Protein AF-A0A9N9JQM9-F1 (afdb_monomer_lite)

Secondary structure (DSSP, 8-state):
--S----EEEEEEEEEETTEEEEEEEEEEE-SSPPPS---TT----THHHH----EEEETTEEEE-GGGEEETTSGGGGGGT--HHHHHHHHHHHHHHHHHHHHHHHHHEETTEE-HHHHHHH---GGG-

Foldseek 3Di:
DPDFAWDKDKAWDWDADPVGIDTDWIKIFTAQGTDDPDDDPPDPDDVCSGHPRAQWDDDPPDTDGNCVRIGTPPDPCVVVNVDDVVNVVVNRVVVRVVVVVVVVVVVVQQDPNDGNVVVVCVVDVDPVVD

pLDDT: mean 86.35, std 10.38, range [50.53, 97.69]

Structure (mmCIF, N/CA/C/O backbone):
data_AF-A0A9N9JQM9-F1
#
_entry.id   AF-A0A9N9JQM9-F1
#
loop_
_atom_site.group_PDB
_atom_site.id
_atom_site.type_symbol
_atom_site.label_atom_id
_atom_site.label_alt_id
_atom_site.label_comp_id
_atom_site.label_asym_id
_atom_site.label_entity_id
_atom_site.label_seq_id
_atom_site.pdbx_PDB_ins_code
_atom_site.Cartn_x
_atom_site.Cartn_y
_atom_site.Cartn_z
_atom_site.occupancy
_atom_site.B_iso_or_equiv
_atom_site.auth_seq_id
_atom_site.auth_comp_id
_atom_site.auth_asym_id
_atom_site.auth_atom_id
_atom_site.pdbx_PDB_model_num
ATOM 1 N N . ARG A 1 1 ? 20.297 -1.869 -20.271 1.00 52.44 1 ARG A N 1
ATOM 2 C CA . ARG A 1 1 ? 18.960 -1.511 -19.735 1.00 52.44 1 ARG A CA 1
ATOM 3 C C . ARG A 1 1 ? 18.972 -0.053 -19.260 1.00 52.44 1 ARG A C 1
ATOM 5 O O . ARG A 1 1 ? 18.828 0.195 -18.078 1.00 52.44 1 ARG A O 1
ATOM 12 N N . HIS A 1 2 ? 19.231 0.908 -20.145 1.00 50.53 2 HIS A N 1
ATOM 13 C CA . HIS A 1 2 ? 19.108 2.335 -19.823 1.00 50.53 2 HIS A CA 1
ATOM 14 C C . HIS A 1 2 ? 17.929 2.875 -20.642 1.00 50.53 2 HIS A C 1
ATOM 16 O O . HIS A 1 2 ? 17.772 2.459 -21.790 1.00 50.53 2 HIS A O 1
ATOM 22 N N . ASN A 1 3 ? 17.118 3.754 -20.047 1.00 72.19 3 ASN A N 1
ATOM 23 C CA . ASN A 1 3 ? 15.987 4.454 -20.677 1.00 72.19 3 ASN A CA 1
ATOM 24 C C . ASN A 1 3 ? 14.677 3.653 -20.883 1.00 72.19 3 ASN A C 1
ATOM 26 O O . ASN A 1 3 ? 14.041 3.751 -21.930 1.00 72.19 3 ASN A O 1
ATOM 30 N N . GLN A 1 4 ? 14.262 2.851 -19.897 1.00 85.12 4 GLN A N 1
ATOM 31 C CA . GLN A 1 4 ? 12.936 2.212 -19.880 1.00 85.12 4 GLN A CA 1
ATOM 32 C C . GLN A 1 4 ? 12.158 2.654 -18.638 1.00 85.12 4 GLN A C 1
ATOM 34 O O . GLN A 1 4 ? 12.668 2.525 -17.528 1.00 85.12 4 GLN A O 1
ATOM 39 N N . THR A 1 5 ? 10.926 3.127 -18.824 1.00 87.62 5 THR A N 1
ATOM 40 C CA . THR A 1 5 ? 10.033 3.528 -17.727 1.00 87.62 5 THR A CA 1
ATOM 41 C C . THR A 1 5 ? 9.088 2.387 -17.394 1.00 87.62 5 THR A C 1
ATOM 43 O O . THR A 1 5 ? 8.462 1.821 -18.287 1.00 87.62 5 THR A O 1
ATOM 46 N N . PHE A 1 6 ? 8.963 2.053 -16.115 1.00 89.31 6 PHE A N 1
ATOM 47 C CA . PHE A 1 6 ? 8.051 1.018 -15.638 1.00 89.31 6 PHE A CA 1
ATOM 48 C C . PHE A 1 6 ? 7.013 1.625 -14.705 1.00 89.31 6 PHE A C 1
ATOM 50 O O . PHE A 1 6 ? 7.307 2.564 -13.969 1.00 89.31 6 PHE A O 1
ATOM 57 N N . VAL A 1 7 ? 5.815 1.045 -14.710 1.00 90.56 7 VAL A N 1
ATOM 58 C CA . VAL A 1 7 ? 4.831 1.298 -13.659 1.00 90.56 7 VAL A CA 1
ATOM 59 C C . VAL A 1 7 ? 5.297 0.591 -12.393 1.00 90.56 7 VAL A C 1
ATOM 61 O O . VAL A 1 7 ? 5.695 -0.579 -12.433 1.00 90.56 7 VAL A O 1
ATOM 64 N N . ASN A 1 8 ? 5.242 1.313 -11.283 1.00 88.06 8 ASN A N 1
ATOM 65 C CA . ASN A 1 8 ? 5.569 0.819 -9.958 1.00 88.06 8 ASN A CA 1
ATOM 66 C C . ASN A 1 8 ? 4.379 1.068 -9.029 1.00 88.06 8 ASN A C 1
ATOM 68 O O . ASN A 1 8 ? 3.752 2.121 -9.092 1.00 88.06 8 ASN A O 1
ATOM 72 N N . ASP A 1 9 ? 4.076 0.090 -8.186 1.00 89.75 9 ASP A N 1
ATOM 73 C CA . ASP A 1 9 ? 3.116 0.207 -7.091 1.00 89.75 9 ASP A CA 1
ATOM 74 C C . ASP A 1 9 ? 3.889 0.288 -5.779 1.00 89.75 9 ASP A C 1
ATOM 76 O O . ASP A 1 9 ? 4.526 -0.692 -5.387 1.00 89.75 9 ASP A O 1
ATOM 80 N N . LEU A 1 10 ? 3.849 1.451 -5.132 1.00 88.31 10 LEU A N 1
ATOM 81 C CA . LEU A 1 10 ? 4.501 1.690 -3.852 1.00 88.31 10 LEU A CA 1
ATOM 82 C C . LEU A 1 10 ? 3.573 1.284 -2.707 1.00 88.31 10 LEU A C 1
ATOM 84 O O . LEU A 1 10 ? 2.418 1.694 -2.637 1.00 88.31 10 LEU A O 1
ATOM 88 N N . ARG A 1 11 ? 4.105 0.502 -1.773 1.00 89.25 11 ARG A N 1
ATOM 89 C CA . ARG A 1 11 ? 3.388 0.034 -0.592 1.00 89.25 11 ARG A CA 1
ATOM 90 C C . ARG A 1 11 ? 4.159 0.399 0.654 1.00 89.25 11 ARG A C 1
ATOM 92 O O . ARG A 1 11 ? 5.273 -0.084 0.861 1.00 89.25 11 ARG A O 1
ATOM 99 N N . MET A 1 12 ? 3.534 1.215 1.493 1.00 90.94 12 MET A N 1
ATOM 100 C CA . MET A 1 12 ? 4.053 1.556 2.805 1.00 90.94 12 MET A CA 1
ATOM 101 C C . MET A 1 12 ? 3.359 0.722 3.877 1.00 90.94 12 MET A C 1
ATOM 103 O O . MET A 1 12 ? 2.142 0.562 3.881 1.00 90.94 12 MET A O 1
ATOM 107 N N . MET A 1 13 ? 4.154 0.178 4.788 1.00 93.25 13 MET A N 1
ATOM 108 C CA . MET A 1 13 ? 3.680 -0.428 6.019 1.00 93.25 13 MET A CA 1
ATOM 109 C C . MET A 1 13 ? 3.782 0.607 7.128 1.00 93.25 13 MET A C 1
ATOM 111 O O . MET A 1 13 ? 4.834 1.222 7.310 1.00 93.25 13 MET A O 1
ATOM 115 N N . VAL A 1 14 ? 2.694 0.779 7.866 1.00 95.19 14 VAL A N 1
ATOM 116 C CA . VAL A 1 14 ? 2.582 1.732 8.967 1.00 95.19 14 VAL A CA 1
ATOM 117 C C . VAL A 1 14 ? 2.128 0.975 10.211 1.00 95.19 14 VAL A C 1
ATOM 119 O O . VAL A 1 14 ? 1.306 0.063 10.116 1.00 95.19 14 VAL A O 1
ATOM 122 N N . SER A 1 15 ? 2.674 1.349 11.363 1.00 95.81 15 SER A N 1
ATOM 123 C CA . SER A 1 15 ? 2.240 0.903 12.687 1.00 95.81 15 SER A CA 1
ATOM 124 C C . SER A 1 15 ? 1.744 2.105 13.493 1.00 95.81 15 SER A C 1
ATOM 126 O O . SER A 1 15 ? 1.919 3.249 13.071 1.00 95.81 15 SER A O 1
ATOM 128 N N . ALA A 1 16 ? 1.094 1.848 14.623 1.00 96.12 16 ALA A N 1
ATOM 129 C CA . ALA A 1 16 ? 0.614 2.877 15.531 1.00 96.12 16 ALA A CA 1
ATOM 130 C C . ALA A 1 16 ? 0.887 2.493 16.983 1.00 96.12 16 ALA A C 1
ATOM 132 O O . ALA A 1 16 ? 0.799 1.320 17.352 1.00 96.12 16 ALA A O 1
ATOM 133 N N . ASP A 1 17 ? 1.174 3.496 17.800 1.00 95.75 17 ASP A N 1
ATOM 134 C CA . ASP A 1 17 ? 1.188 3.399 19.256 1.00 95.75 17 ASP A CA 1
ATOM 135 C C . ASP A 1 17 ? 0.541 4.646 19.881 1.00 95.75 17 ASP A C 1
ATOM 137 O O . ASP A 1 17 ? -0.115 5.436 19.198 1.00 95.75 17 ASP A O 1
ATOM 141 N N . GLU A 1 18 ? 0.706 4.817 21.193 1.00 95.94 18 GLU A N 1
ATOM 142 C CA . GLU A 1 18 ? 0.150 5.943 21.952 1.00 95.94 18 GLU A CA 1
ATOM 143 C C . GLU A 1 18 ? 0.613 7.321 21.437 1.00 95.94 18 GLU A C 1
ATOM 145 O O . GLU A 1 18 ? -0.060 8.323 21.679 1.00 95.94 18 GLU A O 1
ATOM 150 N N . THR A 1 19 ? 1.736 7.388 20.716 1.00 94.75 19 THR A N 1
ATOM 151 C CA . THR A 1 19 ? 2.302 8.625 20.156 1.00 94.75 19 THR A CA 1
ATOM 152 C C . THR A 1 19 ? 1.820 8.925 18.736 1.00 94.75 19 THR A C 1
ATOM 154 O O . THR A 1 19 ? 1.965 10.055 18.266 1.00 94.75 19 THR A O 1
ATOM 157 N N . GLY A 1 20 ? 1.197 7.950 18.068 1.00 95.19 20 GLY A N 1
ATOM 158 C CA . GLY A 1 20 ? 0.619 8.094 16.736 1.00 95.19 20 GLY A CA 1
ATOM 159 C C . GLY A 1 20 ? 1.103 7.043 15.739 1.00 95.19 20 GLY A C 1
ATOM 160 O O . GLY A 1 20 ? 1.653 6.005 16.101 1.00 95.19 20 GLY A O 1
ATOM 161 N N . PHE A 1 21 ? 0.851 7.311 14.456 1.00 97.06 21 PHE A N 1
ATOM 162 C CA . PHE A 1 21 ? 1.286 6.454 13.355 1.00 97.06 21 PHE A CA 1
ATOM 163 C C . PHE A 1 21 ? 2.759 6.697 13.004 1.00 97.06 21 PHE A C 1
ATOM 165 O O . PHE A 1 21 ? 3.241 7.829 13.062 1.00 97.06 21 PHE A O 1
ATOM 172 N N . TYR A 1 22 ? 3.456 5.642 12.586 1.00 95.06 22 TYR A N 1
ATOM 173 C CA . TYR A 1 22 ? 4.824 5.720 12.078 1.00 95.06 22 TYR A CA 1
ATOM 174 C C . TYR A 1 22 ? 5.091 4.659 10.995 1.00 95.06 22 TYR A C 1
ATOM 176 O O . TYR A 1 22 ? 4.562 3.543 11.064 1.00 95.06 22 TYR A O 1
ATOM 184 N N . PRO A 1 23 ? 5.897 4.980 9.965 1.00 92.19 23 PRO A N 1
ATOM 185 C CA . PRO A 1 23 ? 6.256 4.028 8.921 1.00 92.19 23 PRO A CA 1
ATOM 186 C C . PRO A 1 23 ? 7.208 2.951 9.461 1.00 92.19 23 PRO A C 1
ATOM 188 O O . PRO A 1 23 ? 8.099 3.236 10.257 1.00 92.19 23 PRO A O 1
ATOM 191 N N . VAL A 1 24 ? 7.040 1.712 8.998 1.00 91.25 24 VAL A N 1
ATOM 192 C CA . VAL A 1 24 ? 7.847 0.548 9.417 1.00 91.25 24 VAL A CA 1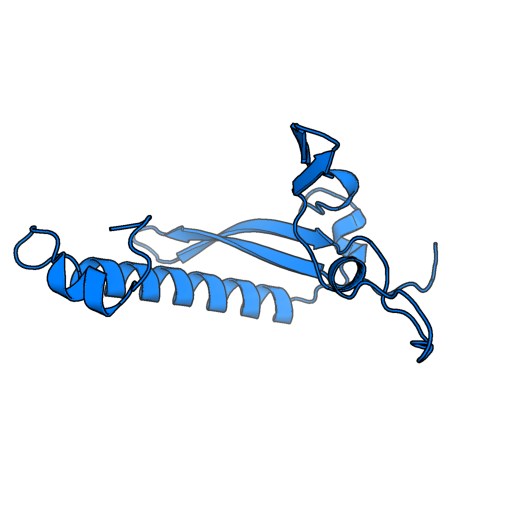
ATOM 193 C C . VAL A 1 24 ? 8.694 0.015 8.270 1.00 91.25 24 VAL A C 1
ATOM 195 O O . VAL A 1 24 ? 9.875 -0.275 8.436 1.00 91.25 24 VAL A O 1
ATOM 198 N N . ALA A 1 25 ? 8.086 -0.135 7.097 1.00 87.69 25 ALA A N 1
ATOM 199 C CA . ALA A 1 25 ? 8.742 -0.683 5.922 1.00 87.69 25 ALA A CA 1
ATOM 200 C C . ALA A 1 25 ? 8.100 -0.125 4.657 1.00 87.69 25 ALA A C 1
ATOM 202 O O . ALA A 1 25 ? 6.938 0.283 4.660 1.00 87.69 25 ALA A O 1
ATOM 203 N N . PHE A 1 26 ? 8.836 -0.168 3.553 1.00 85.06 26 PHE A N 1
ATOM 204 C CA . PHE A 1 26 ? 8.282 0.102 2.236 1.00 85.06 26 PHE A CA 1
ATOM 205 C C . PHE A 1 26 ? 8.723 -0.977 1.245 1.00 85.06 26 PHE A C 1
ATOM 207 O O . PHE A 1 26 ? 9.766 -1.610 1.394 1.00 85.06 26 PHE A O 1
ATOM 214 N N . ASN A 1 27 ? 7.902 -1.230 0.238 1.00 87.00 27 ASN A N 1
ATOM 215 C CA . ASN A 1 27 ? 8.296 -2.009 -0.928 1.00 87.00 27 ASN A CA 1
ATOM 216 C C . ASN A 1 27 ? 7.610 -1.442 -2.160 1.00 87.00 27 ASN A C 1
ATOM 218 O O . ASN A 1 27 ? 6.522 -0.878 -2.076 1.00 87.00 27 ASN A O 1
ATOM 222 N N . SER A 1 28 ? 8.249 -1.612 -3.305 1.00 87.56 28 SER A N 1
ATOM 223 C CA . SER A 1 28 ? 7.670 -1.297 -4.597 1.00 87.56 28 SER A CA 1
ATOM 224 C C . SER A 1 28 ? 7.514 -2.575 -5.409 1.00 87.56 28 SER A C 1
ATOM 226 O O . SER A 1 28 ? 8.354 -3.476 -5.356 1.00 87.56 28 SER A O 1
ATOM 228 N N . ARG A 1 29 ? 6.421 -2.673 -6.161 1.00 90.06 29 ARG A N 1
ATOM 229 C CA . ARG A 1 29 ? 6.171 -3.778 -7.085 1.00 90.06 29 ARG A CA 1
ATOM 230 C C . ARG A 1 29 ? 6.155 -3.242 -8.501 1.00 90.06 29 ARG A C 1
ATOM 232 O O . ARG A 1 29 ? 5.292 -2.445 -8.865 1.00 90.06 29 ARG A O 1
ATOM 239 N N . ARG A 1 30 ? 7.094 -3.713 -9.312 1.00 90.00 30 ARG A N 1
ATOM 240 C CA . ARG A 1 30 ? 7.242 -3.294 -10.703 1.00 90.00 30 ARG A CA 1
ATOM 241 C C . ARG A 1 30 ? 6.327 -4.101 -11.624 1.00 90.00 30 ARG A C 1
ATOM 243 O O . ARG A 1 30 ? 6.136 -5.311 -11.454 1.00 90.00 30 ARG A O 1
ATOM 250 N N . ALA A 1 31 ? 5.786 -3.450 -12.646 1.00 92.44 31 ALA A N 1
ATOM 251 C CA . ALA A 1 31 ? 5.095 -4.132 -13.733 1.00 92.44 31 ALA A CA 1
ATOM 252 C C . ALA A 1 31 ? 6.038 -5.039 -14.546 1.00 92.44 31 ALA A C 1
ATOM 254 O O . ALA A 1 31 ? 7.266 -4.937 -14.475 1.00 92.44 31 ALA A O 1
ATOM 255 N N . ARG A 1 32 ? 5.463 -5.961 -15.326 1.00 90.50 32 ARG A N 1
ATOM 256 C CA . ARG A 1 32 ? 6.237 -6.970 -16.068 1.00 90.50 32 ARG A CA 1
ATOM 257 C C . ARG A 1 32 ? 6.988 -6.388 -17.264 1.00 90.50 32 ARG A C 1
ATOM 259 O O . ARG A 1 32 ? 8.109 -6.803 -17.547 1.00 90.50 32 ARG A O 1
ATOM 266 N N . LYS A 1 33 ? 6.367 -5.456 -17.981 1.00 90.50 33 LYS A N 1
ATOM 267 C CA . LYS A 1 33 ? 6.915 -4.795 -19.167 1.00 90.50 33 LYS A CA 1
ATOM 268 C C . LYS A 1 33 ? 6.967 -3.279 -18.948 1.00 90.50 33 LYS A C 1
ATOM 270 O O . LYS A 1 33 ? 6.137 -2.748 -18.212 1.00 90.50 33 LYS A O 1
ATOM 275 N N . PRO A 1 34 ? 7.930 -2.581 -19.571 1.00 91.44 34 PRO A N 1
ATOM 276 C CA . PRO A 1 34 ? 7.984 -1.127 -19.517 1.00 91.44 34 PRO A CA 1
ATOM 277 C C . PRO A 1 34 ? 6.843 -0.504 -20.324 1.00 91.44 34 PRO A C 1
ATOM 279 O O . PRO A 1 34 ? 6.237 -1.160 -21.176 1.00 91.44 34 PRO A O 1
ATOM 282 N N . LEU A 1 35 ? 6.599 0.784 -20.094 1.00 89.94 35 LEU A N 1
ATOM 283 C CA . LEU A 1 35 ? 5.698 1.590 -20.907 1.00 89.94 35 LEU A CA 1
ATOM 284 C C . LEU A 1 35 ? 6.175 1.593 -22.371 1.00 89.94 35 LEU A C 1
ATOM 286 O O . LEU A 1 35 ? 7.352 1.864 -22.635 1.00 89.94 35 LEU A O 1
ATOM 290 N N . PRO A 1 36 ? 5.291 1.283 -23.335 1.00 88.19 36 PRO A N 1
ATOM 291 C CA . PRO A 1 36 ? 5.637 1.297 -24.742 1.00 88.19 36 PRO A CA 1
ATOM 292 C C . PRO A 1 36 ? 5.635 2.740 -25.254 1.00 88.19 36 PRO A C 1
ATOM 294 O O . PRO A 1 36 ? 4.780 3.539 -24.884 1.00 88.19 36 PRO A O 1
ATOM 297 N N . THR A 1 37 ? 6.551 3.070 -26.162 1.00 86.56 37 THR A N 1
ATOM 298 C CA . THR A 1 37 ? 6.573 4.392 -26.815 1.00 86.56 37 THR A CA 1
ATOM 299 C C . THR A 1 37 ? 5.407 4.572 -27.795 1.00 86.56 37 THR A C 1
ATOM 301 O O . THR A 1 37 ? 4.976 5.691 -28.048 1.00 86.56 37 THR A O 1
ATOM 304 N N . HIS A 1 38 ? 4.892 3.474 -28.353 1.00 83.81 38 HIS A N 1
ATOM 305 C CA . HIS A 1 38 ? 3.779 3.470 -29.296 1.00 83.81 38 HIS A CA 1
ATOM 306 C C . HIS A 1 38 ? 2.954 2.190 -29.123 1.00 83.81 38 HIS A C 1
ATOM 308 O O . HIS A 1 38 ? 3.517 1.098 -29.033 1.00 83.81 38 HIS A O 1
ATOM 314 N N . ILE A 1 39 ? 1.627 2.316 -29.116 1.00 79.19 39 ILE A N 1
ATOM 315 C CA . ILE A 1 39 ? 0.695 1.182 -29.099 1.00 79.19 39 ILE A CA 1
ATOM 316 C C . ILE A 1 39 ? 0.174 1.010 -30.526 1.00 79.19 39 ILE A C 1
ATOM 318 O O . ILE A 1 39 ? -0.477 1.901 -31.063 1.00 79.19 39 ILE A O 1
ATOM 322 N N . THR A 1 40 ? 0.493 -0.104 -31.185 1.00 73.69 40 THR A N 1
ATOM 323 C CA . THR A 1 40 ? -0.021 -0.370 -32.535 1.00 73.69 40 THR A CA 1
ATOM 324 C C . THR A 1 40 ? -1.467 -0.865 -32.459 1.00 73.69 40 THR A C 1
ATOM 326 O O . THR A 1 40 ? -1.766 -1.802 -31.719 1.00 73.69 40 THR A O 1
ATOM 329 N N . ASN A 1 41 ? -2.363 -0.259 -33.249 1.00 67.31 41 ASN A N 1
ATOM 330 C CA . ASN A 1 41 ? -3.817 -0.522 -33.259 1.00 67.31 41 ASN A CA 1
ATOM 331 C C . ASN A 1 41 ? -4.215 -1.982 -33.573 1.00 67.31 41 ASN A C 1
ATOM 333 O O . ASN A 1 41 ? -5.373 -2.356 -33.439 1.00 67.31 41 ASN A O 1
ATOM 337 N N . ASN A 1 42 ? -3.263 -2.798 -34.012 1.00 65.25 42 ASN A N 1
ATOM 338 C CA . ASN A 1 42 ? -3.404 -4.180 -34.462 1.00 65.25 42 ASN A CA 1
ATOM 339 C C . ASN A 1 42 ? -2.578 -5.172 -33.619 1.00 65.25 42 ASN A C 1
ATOM 341 O O . ASN A 1 42 ? -2.341 -6.301 -34.044 1.00 65.25 42 ASN A O 1
ATOM 345 N N . SER A 1 43 ? -2.116 -4.764 -32.434 1.00 63.56 43 SER A N 1
ATOM 346 C CA . SER A 1 43 ? -1.389 -5.651 -31.524 1.00 63.56 43 SER A CA 1
ATOM 347 C C . SER A 1 43 ? -2.330 -6.390 -30.570 1.00 63.56 43 SER A C 1
ATOM 349 O O . SER A 1 43 ? -3.240 -5.801 -29.991 1.00 63.56 43 SER A O 1
ATOM 351 N N . ASN A 1 44 ? -2.049 -7.678 -30.340 1.00 69.69 44 ASN A N 1
ATOM 352 C CA . ASN A 1 44 ? -2.533 -8.456 -29.189 1.00 69.69 44 ASN A CA 1
ATOM 353 C C . ASN A 1 44 ? -1.886 -7.933 -27.893 1.00 69.69 44 ASN A C 1
ATOM 355 O O . ASN A 1 44 ? -1.204 -8.666 -27.172 1.00 69.69 44 ASN A O 1
ATOM 359 N N . TRP A 1 45 ? -1.995 -6.631 -27.647 1.00 73.56 45 TRP A N 1
ATOM 360 C CA . TRP A 1 45 ? -1.377 -5.992 -26.506 1.00 73.56 45 TRP A CA 1
ATOM 361 C C . TRP A 1 45 ? -2.188 -6.279 -25.248 1.00 73.56 45 TRP A C 1
ATOM 363 O O . TRP A 1 45 ? -3.403 -6.100 -25.208 1.00 73.56 45 TRP A O 1
ATOM 373 N N . ASN A 1 46 ? -1.491 -6.723 -24.207 1.00 84.50 46 ASN A N 1
ATOM 374 C CA . ASN A 1 46 ? -2.077 -6.975 -22.908 1.00 84.50 46 ASN A CA 1
ATOM 375 C C . ASN A 1 46 ? -1.669 -5.851 -21.951 1.00 84.50 46 ASN A C 1
ATOM 377 O O . ASN A 1 46 ? -0.535 -5.811 -21.466 1.00 84.50 46 ASN A O 1
ATOM 381 N N . SER A 1 47 ? -2.611 -4.952 -21.664 1.00 87.69 47 SER A N 1
ATOM 382 C CA . SER A 1 47 ? -2.417 -3.832 -20.738 1.00 87.69 47 SER A CA 1
ATOM 383 C C . SER A 1 47 ? -1.973 -4.291 -19.345 1.00 87.69 47 SER A C 1
ATOM 385 O O . SER A 1 47 ? -1.180 -3.608 -18.695 1.00 87.69 47 SER A O 1
ATOM 387 N N . TRP A 1 48 ? -2.390 -5.485 -18.909 1.00 89.56 48 TRP A N 1
ATOM 388 C CA . TRP A 1 48 ? -1.997 -6.054 -17.621 1.00 89.56 48 TRP A CA 1
ATOM 389 C C . TRP A 1 48 ? -0.491 -6.297 -17.514 1.00 89.56 48 TRP A C 1
ATOM 391 O O . TRP A 1 48 ? 0.074 -6.190 -16.433 1.00 89.56 48 TRP A O 1
ATOM 401 N N . GLU A 1 49 ? 0.201 -6.573 -18.620 1.00 88.69 49 GLU A N 1
ATOM 402 C CA . GLU A 1 49 ? 1.656 -6.744 -18.575 1.00 88.69 49 GLU A CA 1
ATOM 403 C C . GLU A 1 49 ? 2.398 -5.437 -18.263 1.00 88.69 49 GLU A C 1
ATOM 405 O O . GLU A 1 49 ? 3.555 -5.489 -17.853 1.00 88.69 49 GLU A O 1
ATOM 410 N N . ILE A 1 50 ? 1.750 -4.288 -18.470 1.00 90.31 50 ILE A N 1
ATOM 411 C CA . ILE A 1 50 ? 2.358 -2.953 -18.386 1.00 90.31 50 ILE A CA 1
ATOM 412 C C . ILE A 1 50 ? 1.908 -2.210 -17.129 1.00 90.31 50 ILE A C 1
ATOM 414 O O . ILE A 1 50 ? 2.711 -1.524 -16.509 1.00 90.31 50 ILE A O 1
ATOM 418 N N . PHE A 1 51 ? 0.644 -2.372 -16.733 1.00 91.44 51 PHE A N 1
ATOM 419 C CA . PHE A 1 51 ? 0.079 -1.723 -15.546 1.00 91.44 51 PHE A CA 1
ATOM 420 C C . PHE A 1 51 ? -0.091 -2.674 -14.358 1.00 91.44 51 PHE A C 1
ATOM 422 O O . PHE A 1 51 ? -0.179 -2.228 -13.218 1.00 91.44 51 PHE A O 1
ATOM 429 N N . GLY A 1 52 ? -0.133 -3.986 -14.598 1.00 92.19 52 GLY A N 1
ATOM 430 C CA . GLY A 1 52 ? -0.304 -4.984 -13.551 1.00 92.19 52 GLY A CA 1
ATOM 431 C C . GLY A 1 52 ? 0.965 -5.150 -12.720 1.00 92.19 52 GLY A C 1
ATOM 432 O O . GLY A 1 52 ? 1.988 -5.644 -13.199 1.00 92.19 52 GLY A O 1
ATOM 433 N N . THR A 1 53 ? 0.879 -4.793 -11.443 1.00 91.94 53 THR A N 1
ATOM 434 C CA . THR A 1 53 ? 1.980 -4.897 -10.470 1.00 91.94 53 THR A CA 1
ATOM 435 C C . THR A 1 53 ? 1.856 -6.118 -9.557 1.00 91.94 53 THR A C 1
ATOM 437 O O . THR A 1 53 ? 2.694 -6.342 -8.685 1.00 91.94 53 THR A O 1
ATOM 440 N N . ASN A 1 54 ? 0.845 -6.970 -9.766 1.00 90.44 54 ASN A N 1
ATOM 441 C CA . ASN A 1 54 ? 0.739 -8.239 -9.051 1.00 90.44 54 ASN A CA 1
ATOM 442 C C . ASN A 1 54 ? 1.962 -9.113 -9.334 1.00 90.44 54 ASN A C 1
ATOM 444 O O . ASN A 1 54 ? 2.353 -9.320 -10.485 1.00 90.44 54 ASN A O 1
ATOM 448 N N . VAL A 1 55 ? 2.549 -9.641 -8.263 1.00 89.06 55 VAL A N 1
ATOM 449 C CA . VAL A 1 55 ? 3.727 -10.518 -8.315 1.00 89.06 55 VAL A CA 1
ATOM 450 C C . VAL A 1 55 ? 3.350 -11.994 -8.370 1.00 89.06 55 VAL A C 1
ATOM 452 O O . VAL A 1 55 ? 4.194 -12.817 -8.704 1.00 89.06 55 VAL A O 1
ATOM 455 N N . SER A 1 56 ? 2.083 -12.329 -8.104 1.00 86.50 56 SER A N 1
ATOM 456 C CA . SER A 1 56 ? 1.554 -13.674 -8.294 1.00 86.50 56 SER A CA 1
ATOM 457 C C . SER A 1 56 ? 1.373 -13.970 -9.783 1.00 86.50 56 SER A C 1
ATOM 459 O O . SER A 1 56 ? 0.639 -13.286 -10.498 1.00 86.50 56 SER A O 1
ATOM 461 N N . VAL A 1 57 ? 2.047 -15.013 -10.253 1.00 84.38 57 VAL A N 1
ATOM 462 C CA . VAL A 1 57 ? 1.968 -15.500 -11.629 1.00 84.38 57 VAL A CA 1
ATOM 463 C C . VAL A 1 57 ? 1.459 -16.930 -11.592 1.00 84.38 57 VAL A C 1
ATOM 465 O O . VAL A 1 57 ? 1.971 -17.767 -10.849 1.00 84.38 57 VAL A O 1
ATOM 468 N N . LYS A 1 58 ? 0.430 -17.215 -12.387 1.00 82.50 58 LYS A N 1
ATOM 469 C CA . LYS A 1 58 ? -0.077 -18.574 -12.544 1.00 82.50 58 LYS A CA 1
ATOM 470 C C . LYS A 1 58 ? 0.799 -19.305 -13.559 1.00 82.50 58 LYS A C 1
ATOM 472 O O . LYS A 1 58 ? 0.818 -18.930 -14.728 1.00 82.50 58 LYS A O 1
ATOM 477 N N . LEU A 1 59 ? 1.521 -20.322 -13.102 1.00 82.06 59 LEU A N 1
ATOM 478 C CA . LEU A 1 59 ? 2.246 -21.271 -13.940 1.00 82.06 59 LEU A CA 1
ATOM 479 C C . LEU A 1 59 ? 1.517 -22.611 -13.856 1.00 82.06 59 LEU A C 1
ATOM 481 O O . LEU A 1 59 ? 1.508 -23.266 -12.812 1.00 82.06 59 LEU A O 1
ATOM 485 N N . ASP A 1 60 ? 0.859 -22.985 -14.949 1.00 84.44 60 ASP A N 1
ATOM 486 C CA . ASP A 1 60 ? 0.002 -24.167 -15.037 1.00 84.44 60 ASP A CA 1
ATOM 487 C C . ASP A 1 60 ? -1.064 -24.195 -13.919 1.00 84.44 60 ASP A C 1
ATOM 489 O O . ASP A 1 60 ? -1.972 -23.358 -13.874 1.00 84.44 60 ASP A O 1
ATOM 493 N N . ALA A 1 61 ? -0.944 -25.150 -12.993 1.00 85.12 61 ALA A N 1
ATOM 494 C CA . ALA A 1 61 ? -1.824 -25.333 -11.842 1.00 85.12 61 ALA A CA 1
ATOM 495 C C . ALA A 1 61 ? -1.276 -24.720 -10.536 1.00 85.12 61 ALA A C 1
ATOM 497 O O . ALA A 1 61 ? -1.880 -24.902 -9.481 1.00 85.12 61 ALA A O 1
ATOM 498 N N . ARG A 1 62 ? -0.135 -24.019 -10.572 1.00 83.19 62 ARG A N 1
ATOM 499 C CA . ARG A 1 62 ? 0.526 -23.455 -9.386 1.00 83.19 62 ARG A CA 1
ATOM 500 C C . ARG A 1 62 ? 0.654 -21.938 -9.483 1.00 83.19 62 ARG A C 1
ATOM 502 O O . ARG A 1 62 ? 0.885 -21.377 -10.549 1.00 83.19 62 ARG A O 1
ATOM 509 N N . TRP A 1 63 ? 0.523 -21.270 -8.343 1.00 83.00 63 TRP A N 1
ATOM 510 C CA . TRP A 1 63 ? 0.847 -19.854 -8.212 1.00 83.00 63 TRP A CA 1
ATOM 511 C C . TRP A 1 63 ? 2.286 -19.715 -7.731 1.00 83.00 63 TRP A C 1
ATOM 513 O O . TRP A 1 63 ? 2.666 -20.328 -6.735 1.00 83.00 63 TRP A O 1
ATOM 523 N N . VAL A 1 64 ? 3.077 -18.917 -8.440 1.00 87.81 64 VAL A N 1
ATOM 524 C CA . VAL A 1 64 ? 4.445 -18.558 -8.051 1.00 87.81 64 VAL A CA 1
ATOM 525 C C . VAL A 1 64 ? 4.556 -17.052 -7.853 1.00 87.81 64 VAL A C 1
ATOM 527 O O . VAL A 1 64 ? 3.721 -16.294 -8.351 1.00 87.81 64 VAL A O 1
ATOM 530 N N . ILE A 1 65 ? 5.585 -16.619 -7.128 1.00 85.56 65 ILE A N 1
ATOM 531 C CA . ILE A 1 65 ? 5.883 -15.204 -6.904 1.00 85.56 65 ILE A CA 1
ATOM 532 C C . ILE A 1 65 ? 7.087 -14.813 -7.758 1.00 85.56 65 ILE A C 1
ATOM 534 O O . ILE A 1 65 ? 8.129 -15.462 -7.718 1.00 85.56 65 ILE A O 1
ATOM 538 N N . ASP A 1 66 ? 6.935 -13.739 -8.523 1.00 88.19 66 ASP A N 1
ATOM 539 C CA . ASP A 1 66 ? 8.009 -13.121 -9.293 1.00 88.19 66 ASP A CA 1
ATOM 540 C C . ASP A 1 66 ? 8.790 -12.134 -8.412 1.00 88.19 66 ASP A C 1
ATOM 542 O O . ASP A 1 66 ? 8.470 -10.943 -8.334 1.00 88.19 66 ASP A O 1
ATOM 546 N N . TYR A 1 67 ? 9.779 -12.662 -7.687 1.00 85.12 67 TYR A N 1
ATOM 547 C CA . TYR A 1 67 ? 10.571 -11.901 -6.716 1.00 85.12 67 TYR A CA 1
ATOM 548 C C . TYR A 1 67 ? 11.423 -10.797 -7.356 1.00 85.12 67 TYR A C 1
ATOM 550 O O . TYR A 1 67 ? 11.654 -9.781 -6.712 1.00 85.12 67 TYR A O 1
ATOM 558 N N . GLU A 1 68 ? 11.828 -10.926 -8.625 1.00 85.44 68 GLU A N 1
ATOM 559 C CA . GLU A 1 68 ? 12.644 -9.913 -9.323 1.00 85.44 68 GLU A CA 1
ATOM 560 C C . GLU A 1 68 ? 11.897 -8.590 -9.568 1.00 85.44 68 G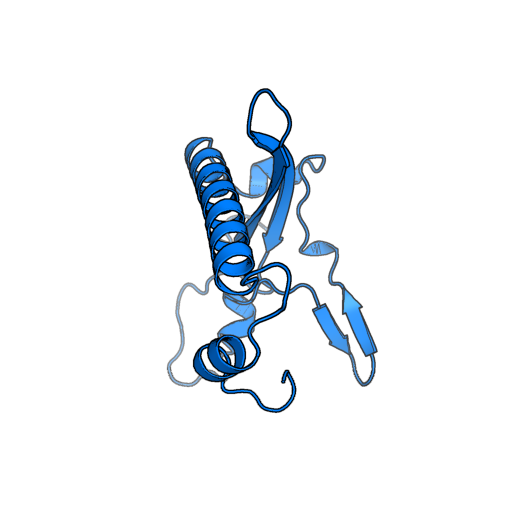LU A C 1
ATOM 562 O O . GLU A 1 68 ? 12.487 -7.579 -9.968 1.00 85.44 68 GLU A O 1
ATOM 567 N N . ARG A 1 69 ? 10.573 -8.592 -9.379 1.00 88.12 69 ARG A N 1
ATOM 568 C CA . ARG A 1 69 ? 9.721 -7.403 -9.483 1.00 88.12 69 ARG A CA 1
ATOM 569 C C . ARG A 1 69 ? 9.400 -6.770 -8.134 1.00 88.12 69 ARG A C 1
ATOM 571 O O . ARG A 1 69 ? 8.744 -5.731 -8.127 1.00 88.12 69 ARG A O 1
ATOM 578 N N . ILE A 1 70 ? 9.848 -7.363 -7.029 1.00 87.81 70 ILE A N 1
ATOM 579 C CA . ILE A 1 70 ? 9.758 -6.769 -5.696 1.00 87.81 70 ILE A CA 1
ATOM 580 C C . ILE A 1 70 ? 11.042 -5.979 -5.459 1.00 87.81 70 ILE A C 1
ATOM 582 O O . ILE A 1 70 ? 12.130 -6.545 -5.477 1.00 87.81 70 ILE A O 1
ATOM 586 N N . ILE A 1 71 ? 10.898 -4.679 -5.233 1.00 84.38 71 ILE A N 1
ATOM 587 C CA . ILE A 1 71 ? 11.992 -3.765 -4.913 1.00 84.38 71 ILE A CA 1
ATOM 588 C C . ILE A 1 71 ? 11.832 -3.373 -3.448 1.00 84.38 71 ILE A C 1
ATOM 590 O O . ILE A 1 71 ? 10.810 -2.799 -3.062 1.00 84.38 71 ILE A O 1
ATOM 594 N N . THR A 1 72 ? 12.817 -3.714 -2.628 1.00 80.81 72 THR A N 1
ATOM 595 C CA . THR A 1 72 ? 12.820 -3.426 -1.188 1.00 80.81 72 THR A CA 1
ATOM 596 C C . THR A 1 72 ? 13.784 -2.296 -0.839 1.00 80.81 72 THR A C 1
ATOM 598 O O . THR A 1 72 ? 14.618 -1.890 -1.642 1.00 80.81 72 THR A O 1
ATOM 601 N N . THR A 1 73 ? 13.624 -1.747 0.364 1.00 71.06 73 THR A N 1
ATOM 602 C CA . THR A 1 73 ? 14.345 -0.562 0.862 1.00 71.06 73 THR A CA 1
ATOM 603 C C . THR A 1 73 ? 15.855 -0.737 0.955 1.00 71.06 73 THR A C 1
ATOM 605 O O . THR A 1 73 ? 16.612 0.221 0.849 1.00 71.06 73 THR A O 1
ATOM 608 N N . ASP A 1 74 ? 16.270 -1.973 1.193 1.00 70.56 74 ASP A N 1
ATOM 609 C CA . ASP A 1 74 ? 17.635 -2.424 1.413 1.00 70.56 74 ASP A CA 1
ATOM 610 C C . ASP A 1 74 ? 18.375 -2.718 0.102 1.00 70.56 74 ASP A C 1
ATOM 612 O O . ASP A 1 74 ? 19.590 -2.928 0.100 1.00 70.56 74 ASP A O 1
ATOM 616 N N . GLN A 1 75 ? 17.656 -2.720 -1.020 1.00 62.72 75 GLN A N 1
ATOM 617 C CA . GLN A 1 75 ? 18.214 -2.957 -2.341 1.00 62.72 75 GLN A CA 1
ATOM 618 C C . GLN A 1 75 ? 18.752 -1.654 -2.939 1.00 62.72 75 GLN A C 1
ATOM 620 O O . GLN A 1 75 ? 18.110 -0.606 -2.873 1.00 62.72 75 GLN A O 1
ATOM 625 N N . LYS A 1 76 ? 19.914 -1.724 -3.604 1.00 60.69 76 LYS A N 1
ATOM 626 C CA . LYS A 1 76 ? 20.487 -0.588 -4.361 1.00 60.69 76 LYS A CA 1
ATOM 627 C C . LYS A 1 76 ? 19.532 -0.088 -5.446 1.00 60.69 76 LYS A C 1
ATOM 629 O O . LYS A 1 76 ? 19.587 1.058 -5.872 1.00 60.69 76 LYS A O 1
ATOM 634 N N . GLU A 1 77 ? 18.656 -0.972 -5.897 1.00 60.50 77 GLU A N 1
ATOM 635 C CA . GLU A 1 77 ? 17.595 -0.741 -6.857 1.00 60.50 77 GLU A CA 1
ATOM 636 C C . GLU A 1 77 ? 16.501 0.207 -6.339 1.00 60.50 77 GLU A C 1
ATOM 638 O O . GLU A 1 77 ? 15.682 0.654 -7.142 1.00 60.50 77 GLU A O 1
ATOM 643 N N . PHE A 1 78 ? 16.486 0.564 -5.048 1.00 61.97 78 PHE A N 1
ATOM 644 C CA . PHE A 1 78 ? 15.570 1.579 -4.532 1.00 61.97 78 PHE A CA 1
ATOM 645 C C . PHE A 1 78 ? 15.786 2.945 -5.197 1.00 61.97 78 PHE A C 1
ATOM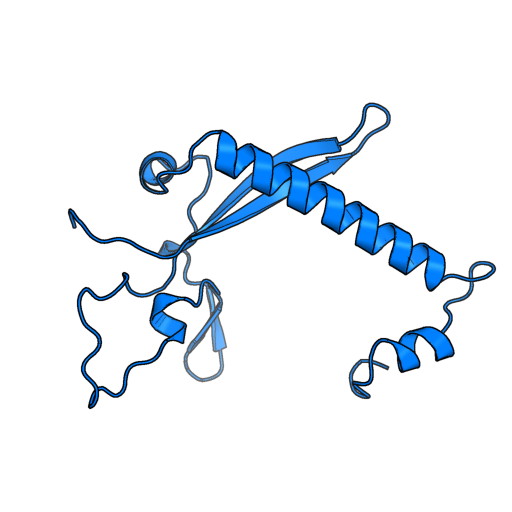 647 O O . PHE A 1 78 ? 14.818 3.574 -5.623 1.00 61.97 78 PHE A O 1
ATOM 654 N N . ASP A 1 79 ? 17.042 3.332 -5.431 1.00 61.81 79 ASP A N 1
ATOM 655 C CA . ASP A 1 79 ? 17.377 4.562 -6.161 1.00 61.81 79 ASP A CA 1
ATOM 656 C C . ASP A 1 79 ? 16.851 4.529 -7.614 1.00 61.81 79 ASP A C 1
ATOM 658 O O . ASP A 1 79 ? 16.598 5.565 -8.227 1.00 61.81 79 ASP A O 1
ATOM 662 N N . ILE A 1 80 ? 16.632 3.329 -8.170 1.00 58.97 80 ILE A N 1
ATOM 663 C CA . ILE A 1 80 ? 16.117 3.113 -9.534 1.00 58.97 80 ILE A CA 1
ATOM 664 C C . ILE A 1 80 ? 14.593 3.293 -9.596 1.00 58.97 80 ILE A C 1
ATOM 666 O O . ILE A 1 80 ? 14.051 3.539 -10.675 1.00 58.97 80 ILE A O 1
ATOM 670 N N . ALA A 1 81 ? 13.882 3.206 -8.466 1.00 64.88 81 ALA A N 1
ATOM 671 C CA . ALA A 1 81 ? 12.441 3.449 -8.432 1.00 64.88 81 ALA A CA 1
ATOM 672 C C . ALA A 1 81 ? 12.089 4.916 -8.742 1.00 64.88 81 ALA A C 1
ATOM 674 O O . ALA A 1 81 ? 10.957 5.186 -9.141 1.00 64.88 81 ALA A O 1
ATOM 675 N N . GLY A 1 82 ? 13.054 5.838 -8.603 1.00 69.75 82 GLY A N 1
ATOM 676 C CA . GLY A 1 82 ? 12.863 7.262 -8.885 1.00 69.75 82 GLY A CA 1
ATOM 677 C C . GLY A 1 82 ? 11.865 7.934 -7.942 1.00 69.75 82 GLY A C 1
ATOM 678 O O . GLY A 1 82 ? 11.226 8.902 -8.337 1.00 69.75 82 GLY A O 1
ATOM 679 N N . LEU A 1 83 ? 11.697 7.390 -6.733 1.00 76.75 83 LEU A N 1
ATOM 680 C CA . LEU A 1 83 ? 10.762 7.891 -5.730 1.00 76.75 83 LEU A CA 1
ATOM 681 C C . LEU A 1 83 ? 11.388 9.076 -4.992 1.00 76.75 83 LEU A C 1
ATOM 683 O O . LEU A 1 83 ? 12.467 8.948 -4.409 1.00 76.75 83 LEU A O 1
ATOM 687 N N . GLY A 1 84 ? 10.716 10.221 -5.026 1.00 80.44 84 GLY A N 1
ATOM 688 C CA . GLY A 1 84 ? 11.049 11.376 -4.214 1.00 80.44 84 GLY A CA 1
ATOM 689 C C . GLY A 1 84 ? 10.455 11.267 -2.812 1.00 80.44 84 GLY A C 1
ATOM 690 O O . GLY A 1 84 ? 9.726 10.335 -2.468 1.00 80.44 84 GLY A O 1
ATOM 691 N N . ILE A 1 85 ? 10.778 12.252 -1.976 1.00 83.94 85 ILE A N 1
ATOM 692 C CA . ILE A 1 85 ? 10.196 12.355 -0.635 1.00 83.94 85 ILE A CA 1
ATOM 693 C C . ILE A 1 85 ? 8.683 12.603 -0.689 1.00 83.94 85 ILE A C 1
ATOM 695 O O . ILE A 1 85 ? 7.964 12.110 0.176 1.00 83.94 85 ILE A O 1
ATOM 699 N N . ASP A 1 86 ? 8.201 13.300 -1.718 1.00 89.06 86 ASP A N 1
ATOM 700 C CA . ASP A 1 86 ? 6.784 13.618 -1.888 1.00 89.06 86 ASP A CA 1
ATOM 701 C C . ASP A 1 86 ? 5.958 12.343 -2.109 1.00 89.06 86 ASP A C 1
ATOM 703 O O . ASP A 1 86 ? 4.963 12.133 -1.417 1.00 89.06 86 ASP A O 1
ATOM 707 N N . GLU A 1 87 ? 6.424 11.413 -2.953 1.00 87.56 87 GLU A N 1
ATOM 708 C CA . GLU A 1 87 ? 5.759 10.116 -3.133 1.00 87.56 87 GLU A CA 1
ATOM 709 C C . GLU A 1 87 ? 5.747 9.281 -1.843 1.00 87.56 87 GLU A C 1
ATOM 711 O O . GLU A 1 87 ? 4.792 8.543 -1.583 1.00 87.56 87 GLU A O 1
ATOM 716 N N . LEU A 1 88 ? 6.792 9.387 -1.012 1.00 87.12 88 LEU A N 1
ATOM 717 C CA . LEU A 1 88 ? 6.829 8.712 0.289 1.00 87.12 88 LEU A CA 1
ATOM 718 C C . LEU A 1 88 ? 5.822 9.324 1.271 1.00 87.12 88 LEU A C 1
ATOM 720 O O . LEU A 1 88 ? 5.175 8.583 2.015 1.00 87.12 88 LEU A O 1
ATOM 724 N N . ILE A 1 89 ? 5.664 10.649 1.264 1.00 91.31 89 ILE A N 1
ATOM 725 C CA . ILE A 1 89 ? 4.667 11.352 2.079 1.00 91.31 89 ILE A CA 1
ATOM 726 C C . ILE A 1 89 ? 3.255 10.955 1.640 1.00 91.31 89 ILE A C 1
ATOM 728 O O . ILE A 1 89 ? 2.441 10.585 2.489 1.00 91.31 89 ILE A O 1
ATOM 732 N N . ASP A 1 90 ? 2.974 10.955 0.338 1.00 92.56 90 ASP A N 1
ATOM 733 C CA . ASP A 1 90 ? 1.669 10.561 -0.196 1.00 92.56 90 ASP A CA 1
ATOM 734 C C . ASP A 1 90 ? 1.331 9.111 0.164 1.00 92.56 90 ASP A C 1
ATOM 736 O O . ASP A 1 90 ? 0.239 8.830 0.666 1.00 92.56 90 ASP A O 1
ATOM 740 N N . ALA A 1 91 ? 2.286 8.190 0.001 1.00 92.19 91 ALA A N 1
ATOM 741 C CA . ALA A 1 91 ? 2.104 6.792 0.381 1.00 92.19 91 ALA A CA 1
ATOM 742 C C . ALA A 1 91 ? 1.830 6.631 1.885 1.00 92.19 91 ALA A C 1
ATOM 744 O O . ALA A 1 91 ? 0.968 5.834 2.274 1.00 92.19 91 ALA A O 1
ATOM 745 N N . TYR A 1 92 ? 2.521 7.396 2.733 1.00 93.94 92 TYR A N 1
ATOM 746 C CA . TYR A 1 92 ? 2.279 7.407 4.173 1.00 93.94 92 TYR A CA 1
ATOM 747 C C . TYR A 1 92 ? 0.863 7.889 4.502 1.00 93.94 92 TYR A C 1
ATOM 749 O O . TYR A 1 92 ? 0.101 7.178 5.163 1.00 93.94 92 TYR A O 1
ATOM 757 N N . VAL A 1 93 ? 0.481 9.064 3.992 1.00 95.88 93 VAL A N 1
ATOM 758 C CA . VAL A 1 93 ? -0.831 9.674 4.241 1.00 95.88 93 VAL A CA 1
ATOM 759 C C . VAL A 1 93 ? -1.953 8.771 3.735 1.00 95.88 93 VAL A C 1
ATOM 761 O O . VAL A 1 93 ? -2.903 8.502 4.472 1.00 95.88 93 VAL A O 1
ATOM 764 N N . GLN A 1 94 ? -1.836 8.237 2.518 1.00 95.94 94 GLN A N 1
ATOM 765 C CA . GLN A 1 94 ? -2.828 7.329 1.948 1.00 95.94 94 GLN A CA 1
ATOM 766 C C . GLN A 1 94 ? -2.983 6.056 2.788 1.00 95.94 94 GLN A C 1
ATOM 768 O O . GLN A 1 94 ? -4.107 5.591 3.002 1.00 95.94 94 GLN A O 1
ATOM 773 N N . THR A 1 95 ? -1.881 5.506 3.301 1.00 96.12 95 THR A N 1
ATOM 774 C CA . THR A 1 95 ? -1.914 4.311 4.153 1.00 96.12 95 THR A CA 1
ATOM 775 C C . THR A 1 95 ? -2.606 4.603 5.483 1.00 96.12 95 THR A C 1
ATOM 777 O O . THR A 1 95 ? -3.519 3.872 5.867 1.00 96.12 95 THR A O 1
ATOM 780 N N . VAL A 1 96 ? -2.251 5.705 6.151 1.00 96.94 96 VAL A N 1
ATOM 781 C CA . VAL A 1 96 ? -2.881 6.127 7.414 1.00 96.94 96 VAL A CA 1
ATOM 782 C C . VAL A 1 96 ? -4.383 6.356 7.232 1.00 96.94 96 VAL A C 1
ATOM 784 O O . VAL A 1 96 ? -5.190 5.832 8.001 1.00 96.94 96 VAL A O 1
ATOM 787 N N . LEU A 1 97 ? -4.785 7.082 6.185 1.00 97.69 97 LEU A N 1
ATOM 788 C CA . LEU A 1 97 ? -6.199 7.332 5.897 1.00 97.69 97 LEU A CA 1
ATOM 789 C C . LEU A 1 97 ? -6.962 6.040 5.588 1.00 97.69 97 LEU A C 1
ATOM 791 O O . LEU A 1 97 ? -8.106 5.895 6.020 1.00 97.69 97 LEU A O 1
ATOM 795 N N . SER A 1 98 ? -6.332 5.092 4.891 1.00 96.88 98 SER A N 1
ATOM 796 C CA . SER A 1 98 ? -6.927 3.783 4.604 1.00 96.88 98 SER A CA 1
ATOM 797 C C . SER A 1 98 ? -7.154 2.976 5.882 1.00 96.88 98 SER A C 1
ATOM 799 O O . SER A 1 98 ? -8.237 2.424 6.061 1.00 96.88 98 SER A O 1
ATOM 801 N N . ILE A 1 99 ? -6.183 2.959 6.802 1.00 96.38 99 ILE A N 1
ATOM 802 C CA . ILE A 1 99 ? -6.323 2.295 8.109 1.00 96.38 99 ILE A CA 1
ATOM 803 C C . ILE A 1 99 ? -7.485 2.910 8.899 1.00 96.38 99 ILE A C 1
ATOM 805 O O . ILE A 1 99 ? -8.354 2.183 9.375 1.00 96.38 99 ILE A O 1
ATOM 809 N N . ILE A 1 100 ? -7.553 4.242 8.981 1.00 96.44 100 ILE A N 1
ATOM 810 C CA . ILE A 1 100 ? -8.640 4.949 9.678 1.00 96.44 100 ILE A CA 1
ATOM 811 C C . ILE A 1 100 ? -10.001 4.644 9.038 1.00 96.44 100 ILE A C 1
ATOM 813 O O . ILE A 1 100 ? -10.995 4.478 9.743 1.00 96.44 100 ILE A O 1
ATOM 817 N N . ALA A 1 101 ? -10.078 4.589 7.707 1.00 97.19 101 ALA A N 1
ATOM 818 C CA . ALA A 1 101 ? -11.315 4.269 7.002 1.00 97.19 101 ALA A CA 1
ATOM 819 C C . ALA A 1 101 ? -11.778 2.829 7.275 1.00 97.19 101 ALA A C 1
ATOM 821 O O . ALA A 1 101 ? -12.971 2.613 7.495 1.00 97.19 101 ALA A O 1
ATOM 822 N N . ILE A 1 102 ? -10.847 1.868 7.305 1.00 95.44 102 ILE A N 1
ATOM 823 C CA . ILE A 1 102 ? -11.129 0.473 7.668 1.00 95.44 102 ILE A CA 1
ATOM 824 C C . ILE A 1 102 ? -11.637 0.398 9.108 1.00 95.44 102 ILE A C 1
ATOM 826 O O . ILE A 1 102 ? -12.689 -0.188 9.336 1.00 95.44 102 ILE A O 1
ATOM 830 N N . ASP A 1 103 ? -10.956 1.039 10.060 1.00 95.31 103 ASP A N 1
ATOM 831 C CA . ASP A 1 103 ? -11.367 1.035 11.468 1.00 95.31 103 ASP A CA 1
ATOM 832 C C . ASP A 1 103 ? -12.767 1.643 11.659 1.00 95.31 103 ASP A C 1
ATOM 834 O O . ASP A 1 103 ? -13.647 1.030 12.265 1.00 95.31 103 ASP A O 1
ATOM 838 N N . LYS A 1 104 ? -13.038 2.791 11.025 1.00 96.12 104 LYS A N 1
ATOM 839 C CA . LYS A 1 104 ? -14.378 3.399 11.010 1.00 96.12 104 LYS A CA 1
ATOM 840 C C . LYS A 1 104 ? -15.437 2.475 10.405 1.00 96.12 104 LYS A C 1
ATOM 842 O O . LYS A 1 104 ? -16.569 2.449 10.887 1.00 96.12 104 LYS A O 1
ATOM 847 N N . MET A 1 105 ? -15.099 1.728 9.352 1.00 95.44 105 MET A N 1
ATOM 848 C CA . MET A 1 105 ? -16.013 0.751 8.758 1.00 95.44 105 MET A CA 1
ATOM 849 C C . MET A 1 105 ? -16.277 -0.415 9.717 1.00 95.44 105 MET A C 1
ATOM 851 O O . MET A 1 105 ? -17.432 -0.792 9.899 1.00 95.44 105 MET A O 1
ATOM 855 N N . CYS A 1 106 ? -15.243 -0.939 10.379 1.00 93.94 106 CYS A N 1
ATOM 856 C CA . CYS A 1 106 ? -15.374 -1.987 11.391 1.00 93.94 106 CYS A CA 1
ATOM 857 C C . CYS A 1 106 ? -16.273 -1.542 12.550 1.00 93.94 106 CYS A C 1
ATOM 859 O O . CYS A 1 106 ? -17.185 -2.272 12.925 1.00 93.94 106 CYS A O 1
ATOM 861 N N . GLN A 1 107 ? -16.086 -0.322 13.061 1.00 94.69 107 GLN A N 1
ATOM 862 C CA . GLN A 1 107 ? -16.947 0.256 14.099 1.00 94.69 107 GLN A CA 1
ATOM 863 C C . GLN A 1 107 ? -18.402 0.399 13.634 1.00 94.69 107 GLN A C 1
ATOM 865 O O . GLN A 1 107 ? -19.323 0.137 14.398 1.00 94.69 107 GLN A O 1
ATOM 870 N N . LYS A 1 108 ? -18.631 0.783 12.372 1.00 95.25 108 LYS A N 1
ATOM 871 C CA . LYS A 1 108 ? -19.982 0.867 11.797 1.00 95.25 108 LYS A CA 1
ATOM 872 C C . LYS A 1 108 ? -20.638 -0.513 11.647 1.00 95.25 108 LYS A C 1
ATOM 874 O O . LYS A 1 108 ? -21.854 -0.628 11.783 1.00 95.25 108 LYS A O 1
ATOM 879 N N . LEU A 1 109 ? -19.845 -1.538 11.334 1.00 96.00 109 LEU A N 1
ATOM 880 C CA . LEU A 1 109 ? -20.301 -2.921 11.193 1.00 96.00 109 LEU A CA 1
ATOM 881 C C . LEU A 1 109 ? -20.531 -3.612 12.544 1.00 96.00 109 LEU A C 1
ATOM 883 O O . LEU A 1 109 ? -21.333 -4.537 12.601 1.00 96.00 109 LEU A O 1
ATOM 887 N N . LEU A 1 110 ? -19.873 -3.175 13.619 1.00 96.25 110 LEU A N 1
ATOM 888 C CA . LEU A 1 110 ? -20.031 -3.724 14.968 1.00 96.25 110 LEU A CA 1
ATOM 889 C C . LEU A 1 110 ? -20.975 -2.857 15.808 1.00 96.25 110 LEU A C 1
ATOM 891 O O . LEU A 1 110 ? -20.565 -1.875 16.425 1.00 96.25 110 LEU A O 1
ATOM 895 N N . VAL A 1 111 ? -22.246 -3.247 15.882 1.00 92.62 111 VAL A N 1
ATOM 896 C CA . VAL A 1 111 ? -23.260 -2.561 16.694 1.00 92.62 111 VAL A CA 1
ATOM 897 C C . VAL A 1 111 ? -23.470 -3.358 17.976 1.00 92.62 111 VAL A C 1
ATOM 899 O O . VAL A 1 111 ? -23.776 -4.541 17.920 1.00 92.62 111 VAL A O 1
ATOM 902 N N . ASN A 1 112 ? -23.299 -2.731 19.144 1.00 91.06 112 ASN A N 1
ATOM 903 C CA . ASN A 1 112 ? -23.419 -3.398 20.453 1.00 91.06 112 ASN 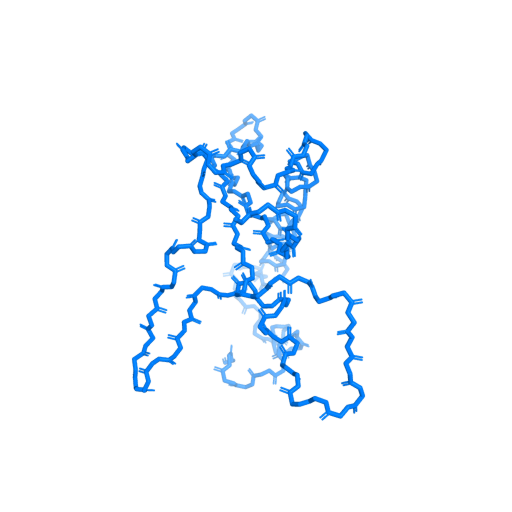A CA 1
ATOM 904 C C . ASN A 1 112 ? -22.550 -4.662 20.592 1.00 91.06 112 ASN A C 1
ATOM 906 O O . ASN A 1 112 ? -22.953 -5.628 21.233 1.00 91.06 112 ASN A O 1
ATOM 910 N N . ASN A 1 113 ? -21.348 -4.642 20.005 1.00 90.44 113 ASN A N 1
ATOM 911 C CA . ASN A 1 113 ? -20.424 -5.780 19.975 1.00 90.44 113 ASN A CA 1
ATOM 912 C C . ASN A 1 113 ? -20.940 -7.005 19.186 1.00 90.44 113 ASN A C 1
ATOM 914 O O . ASN A 1 113 ? -20.391 -8.097 19.314 1.00 90.44 113 ASN A O 1
ATOM 918 N N . GLU A 1 114 ? -21.959 -6.817 18.345 1.00 94.75 114 GLU A N 1
ATOM 919 C CA . GLU A 1 114 ? -22.464 -7.809 17.398 1.00 94.75 114 GLU A CA 1
ATOM 920 C C . GLU A 1 114 ? -22.226 -7.337 15.960 1.00 94.75 114 GLU A C 1
ATOM 922 O O . GLU A 1 114 ? -22.342 -6.152 15.635 1.00 94.75 114 GLU A O 1
ATOM 927 N N . PHE A 1 115 ? -21.868 -8.272 15.079 1.00 95.06 115 PHE A N 1
ATOM 928 C CA . PHE A 1 115 ? -21.632 -7.963 13.673 1.00 95.06 115 PHE A CA 1
ATOM 929 C C . PHE A 1 115 ? -22.959 -7.793 12.925 1.00 95.06 115 PHE A C 1
ATOM 931 O O . PHE A 1 115 ? -23.799 -8.693 12.897 1.00 95.06 115 PHE A O 1
ATOM 938 N N . ASN A 1 116 ? -23.139 -6.643 12.282 1.00 95.06 116 ASN A N 1
ATOM 939 C CA . ASN A 1 116 ? -24.331 -6.314 11.519 1.00 95.06 116 ASN A CA 1
ATOM 940 C C . ASN A 1 116 ? -24.260 -6.914 10.104 1.00 95.06 116 ASN A C 1
ATOM 942 O O . ASN A 1 116 ? -23.820 -6.267 9.149 1.00 95.06 116 ASN A O 1
ATOM 946 N N . PHE A 1 117 ? -24.725 -8.159 9.975 1.00 91.81 117 PHE A N 1
ATOM 947 C CA . PHE A 1 117 ? -24.795 -8.872 8.695 1.00 91.81 117 PHE A CA 1
ATOM 948 C C . PHE A 1 117 ? -25.711 -8.199 7.666 1.00 91.81 117 PHE A C 1
ATOM 950 O O . PHE A 1 117 ? -25.411 -8.243 6.477 1.00 91.81 117 PHE A O 1
ATOM 957 N N . GLU A 1 118 ? -26.791 -7.543 8.094 1.00 92.25 118 GLU A N 1
ATOM 958 C CA . GLU A 1 118 ? -27.712 -6.844 7.187 1.00 92.25 118 GLU A CA 1
ATOM 959 C C . GLU A 1 118 ? -27.021 -5.654 6.500 1.00 92.25 118 GLU A C 1
ATOM 961 O O . GLU A 1 118 ? -27.073 -5.495 5.274 1.00 92.25 118 GLU A O 1
ATOM 966 N N . LEU A 1 119 ? -26.293 -4.848 7.279 1.00 93.38 119 LEU A N 1
ATOM 967 C CA . LEU A 1 119 ? -25.474 -3.765 6.745 1.00 93.38 119 LEU A CA 1
ATOM 968 C C . LEU A 1 119 ? -24.354 -4.310 5.854 1.00 93.38 119 LEU A C 1
ATOM 970 O O . LEU A 1 119 ? -24.120 -3.764 4.776 1.00 93.38 119 LEU A O 1
ATOM 974 N N . TYR A 1 120 ? -23.673 -5.375 6.279 1.00 93.62 120 TYR A N 1
ATOM 975 C CA . TYR A 1 120 ? -22.616 -5.988 5.479 1.00 93.62 120 TYR A CA 1
ATOM 976 C C . TYR A 1 120 ? -23.139 -6.489 4.125 1.00 93.62 120 TYR A C 1
ATOM 978 O O . TYR A 1 120 ? -22.538 -6.171 3.104 1.00 93.62 120 TYR A O 1
ATOM 986 N N . HIS A 1 121 ? -24.298 -7.152 4.092 1.00 92.50 121 HIS A N 1
ATOM 987 C CA . HIS A 1 121 ? -24.964 -7.593 2.860 1.00 92.50 121 HIS A CA 1
ATOM 988 C C . HIS A 1 121 ? -25.316 -6.426 1.926 1.00 92.50 121 HIS A C 1
ATOM 990 O O . HIS A 1 121 ? -25.197 -6.533 0.708 1.00 92.50 121 HIS A O 1
ATOM 996 N N . THR A 1 122 ? -25.690 -5.275 2.490 1.00 92.56 122 THR A N 1
ATOM 997 C CA . THR A 1 122 ? -25.956 -4.057 1.705 1.00 92.56 122 THR A CA 1
ATOM 998 C C . THR A 1 122 ? -24.676 -3.464 1.098 1.00 92.56 122 THR A C 1
ATOM 1000 O O . THR A 1 122 ? -24.717 -2.860 0.027 1.00 92.56 122 THR A O 1
ATOM 1003 N N . LEU A 1 123 ? -23.535 -3.611 1.779 1.00 91.81 123 LEU A N 1
ATOM 1004 C CA . LEU A 1 123 ? -22.238 -3.091 1.335 1.00 91.81 123 LEU A CA 1
ATOM 1005 C C . LEU A 1 123 ? -21.489 -4.054 0.402 1.00 91.81 123 LEU A C 1
ATOM 1007 O O . LEU A 1 123 ? -20.747 -3.593 -0.465 1.00 91.81 123 LEU A O 1
ATOM 1011 N N . ASN A 1 124 ? -21.666 -5.364 0.577 1.00 91.00 124 ASN A N 1
ATOM 1012 C CA . ASN A 1 124 ? -21.030 -6.408 -0.214 1.00 91.00 124 ASN A CA 1
ATOM 1013 C C . ASN A 1 124 ? -22.091 -7.344 -0.824 1.0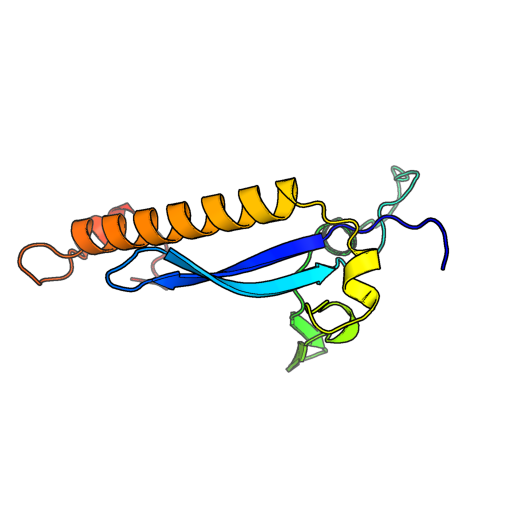0 91.00 124 ASN A C 1
ATOM 1015 O O . ASN A 1 124 ? -22.558 -8.257 -0.143 1.00 91.00 124 ASN A O 1
ATOM 1019 N N . PRO A 1 125 ? -22.454 -7.157 -2.107 1.00 85.75 125 PRO A N 1
ATOM 1020 C CA . PRO A 1 125 ? -23.459 -7.983 -2.775 1.00 85.75 125 PRO A CA 1
ATOM 1021 C C . PRO A 1 125 ? -22.931 -9.364 -3.211 1.00 85.75 125 PRO A C 1
ATOM 1023 O O . PRO A 1 125 ? -23.659 -10.118 -3.857 1.00 85.75 125 PRO A O 1
ATOM 1026 N N . ASP A 1 126 ? -21.665 -9.695 -2.932 1.00 90.25 126 ASP A N 1
ATOM 1027 C CA . ASP A 1 126 ? -21.081 -10.987 -3.293 1.00 90.25 126 ASP A CA 1
ATOM 1028 C C . ASP A 1 126 ? -21.476 -12.078 -2.288 1.00 90.25 126 ASP A C 1
ATOM 1030 O O . ASP A 1 126 ? -20.921 -12.181 -1.194 1.00 90.25 126 ASP A O 1
ATOM 1034 N N . ASN A 1 127 ? -22.409 -12.938 -2.702 1.00 86.06 127 ASN A N 1
ATOM 1035 C CA . ASN A 1 127 ? -22.913 -14.064 -1.911 1.00 86.06 127 ASN A CA 1
ATOM 1036 C C . ASN A 1 127 ? -21.843 -15.088 -1.507 1.00 86.06 127 ASN A C 1
ATOM 1038 O O . ASN A 1 127 ? -22.095 -15.879 -0.607 1.00 86.06 127 ASN A 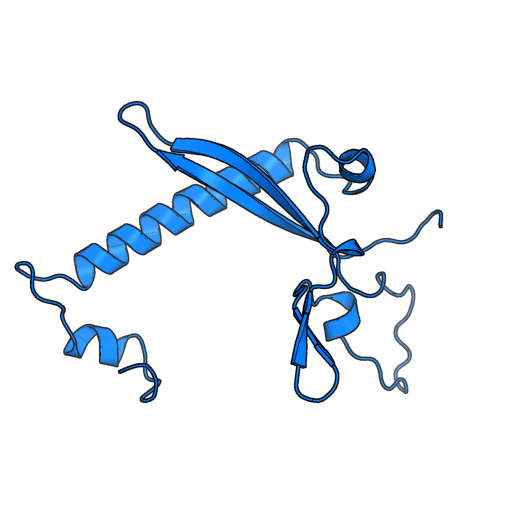O 1
ATOM 1042 N N . VAL A 1 128 ? -20.672 -15.118 -2.153 1.00 88.56 128 VAL A N 1
ATOM 1043 C CA . VAL A 1 128 ? -19.572 -16.014 -1.751 1.00 88.56 128 VAL A CA 1
ATOM 1044 C C . VAL A 1 128 ? -18.879 -15.513 -0.478 1.00 88.56 128 VAL A C 1
ATOM 1046 O O . VAL A 1 128 ? -18.224 -16.288 0.218 1.00 88.56 128 VAL A O 1
ATOM 1049 N N . LEU A 1 129 ? -19.009 -14.220 -0.178 1.00 75.88 129 LEU A N 1
ATOM 1050 C CA . LEU A 1 129 ? -18.356 -13.541 0.941 1.00 75.88 129 LEU A CA 1
ATOM 1051 C C . LEU A 1 129 ? -19.313 -13.240 2.107 1.00 75.88 129 LEU A C 1
ATOM 1053 O O . LEU A 1 129 ? -18.913 -12.508 3.017 1.00 75.88 129 LEU A O 1
ATOM 1057 N N . LEU A 1 130 ? -20.545 -13.761 2.053 1.00 70.75 130 LEU A N 1
ATOM 1058 C CA . LEU A 1 130 ? -21.648 -13.578 3.006 1.00 70.75 130 LEU A CA 1
ATOM 1059 C C . LEU A 1 130 ? -21.899 -14.854 3.814 1.00 70.75 130 LEU A C 1
ATOM 1061 O O . LEU A 1 130 ? -22.198 -14.707 5.019 1.00 70.75 130 LEU A O 1
#

Radius of gyration: 19.63 Å; chains: 1; bounding box: 48×39×56 Å

Sequence (130 aa):
RHNQTFVNDLRMMVSADETGFYPVAFNSRRARKPLPTHITNNSNWNSWEIFGTNVSVKLDARWVIDYERIITTDQKEFDIAGLGIDELIDAYVQTVLSIIAIDKMCQKLLVNNEFNFELYHTLNPDNVLL

Organism: NCBI:txid1348616